Protein AF-A0A973FVJ8-F1 (afdb_monomer)

pLDDT: mean 86.49, std 14.39, range [34.94, 97.38]

Radius of gyration: 14.51 Å; Cα contacts (8 Å, |Δi|>4): 189; chains: 1; bounding box: 31×27×50 Å

Nearest PDB structures (foldseek):
  2w3o-assembly1_A  TM=6.431E-01  e=3.461E-02  Homo sapiens
  1yjm-assembly2_B  TM=5.832E-01  e=3.674E-02  Mus musculus
  2jpe-assembly1_A  TM=6.747E-01  e=7.087E-02  Mus musculus
  1uht-assembly1_A  TM=6.325E-01  e=5.581E-02  Arabidopsis thaliana
  1ujx-assembly1_A  TM=6.048E-01  e=6.289E-02  Mus musculus

Foldseek 3Di:
DPDPDDDADQAWFAAFLVNCLVRPPVVLNVVQVVCVVVVHDHLNVLTDPDPRHCWIWHDDVFIKIFHCHWKDFPPDTDHNRDIDTDPAWTWMARGDSHDIDIDGDDPPPPPD

Structure (mmCIF, N/CA/C/O backbone):
data_AF-A0A973FVJ8-F1
#
_entry.id   AF-A0A973FVJ8-F1
#
loop_
_atom_site.group_PDB
_atom_site.id
_atom_site.type_symbol
_atom_site.label_atom_id
_atom_site.label_alt_id
_atom_site.label_comp_id
_atom_site.label_asym_id
_atom_site.label_entity_id
_atom_site.label_seq_id
_atom_site.pdbx_PDB_ins_code
_atom_site.Cartn_x
_atom_site.Cartn_y
_atom_site.Cartn_z
_atom_site.occupancy
_atom_site.B_iso_or_equiv
_atom_site.auth_seq_id
_atom_site.auth_comp_id
_atom_site.auth_asym_id
_atom_site.auth_atom_id
_atom_site.pdbx_PDB_model_num
ATOM 1 N N . ALA A 1 1 ? 5.859 -11.822 -2.431 1.00 41.16 1 ALA A N 1
ATOM 2 C CA . ALA A 1 1 ? 6.612 -11.929 -1.170 1.00 41.16 1 ALA A CA 1
ATOM 3 C C . ALA A 1 1 ? 5.695 -12.570 -0.148 1.00 41.16 1 ALA A C 1
ATOM 5 O O . ALA A 1 1 ? 4.666 -11.959 0.124 1.00 41.16 1 ALA A O 1
ATOM 6 N N . PRO A 1 2 ? 5.956 -13.783 0.355 1.00 41.09 2 PRO A N 1
ATOM 7 C CA . PRO A 1 2 ? 5.148 -14.319 1.436 1.00 41.09 2 PRO A CA 1
ATOM 8 C C . PRO A 1 2 ? 5.501 -13.546 2.715 1.00 41.09 2 PRO A C 1
ATOM 10 O O . PRO A 1 2 ? 6.625 -13.621 3.193 1.00 41.09 2 PRO A O 1
ATOM 13 N N . ASN A 1 3 ? 4.527 -12.785 3.216 1.00 51.78 3 ASN A N 1
ATOM 14 C CA . ASN A 1 3 ? 4.375 -12.349 4.607 1.00 51.78 3 ASN A CA 1
ATOM 15 C C . ASN A 1 3 ? 5.481 -11.463 5.216 1.00 51.78 3 ASN A C 1
ATOM 17 O O . ASN A 1 3 ? 6.031 -11.798 6.262 1.00 51.78 3 ASN A O 1
ATOM 21 N N . CYS A 1 4 ? 5.726 -10.277 4.647 1.00 57.22 4 CYS A N 1
ATOM 22 C CA . CYS A 1 4 ? 6.317 -9.192 5.441 1.00 57.22 4 CYS A CA 1
ATOM 23 C C . CYS A 1 4 ? 5.298 -8.762 6.507 1.00 57.22 4 CYS A C 1
ATOM 25 O O . CYS A 1 4 ? 4.307 -8.103 6.192 1.00 57.22 4 CYS A O 1
ATOM 27 N N . VAL A 1 5 ? 5.512 -9.189 7.751 1.00 63.62 5 VAL A N 1
ATOM 28 C CA . VAL A 1 5 ? 4.725 -8.762 8.914 1.00 63.62 5 VAL A CA 1
ATOM 29 C C . VAL A 1 5 ? 5.445 -7.577 9.544 1.00 63.62 5 VAL A C 1
ATOM 31 O O . VAL A 1 5 ? 6.601 -7.698 9.937 1.00 63.62 5 VAL A O 1
ATOM 34 N N . PHE A 1 6 ? 4.769 -6.433 9.625 1.00 68.38 6 PHE A N 1
ATOM 35 C CA . PHE A 1 6 ? 5.309 -5.211 10.215 1.00 68.38 6 PHE A CA 1
ATOM 36 C C . PHE A 1 6 ? 4.409 -4.756 11.364 1.00 68.38 6 PHE A C 1
ATOM 38 O O . PHE A 1 6 ? 3.189 -4.687 11.203 1.00 68.38 6 PHE A O 1
ATOM 45 N N . GLN A 1 7 ? 5.004 -4.450 12.518 1.00 72.75 7 GLN A N 1
ATOM 46 C CA . GLN A 1 7 ? 4.287 -3.851 13.642 1.00 72.75 7 GLN A CA 1
ATOM 47 C C . GLN A 1 7 ? 4.246 -2.335 13.466 1.00 72.75 7 GLN A C 1
ATOM 49 O O . GLN A 1 7 ? 5.278 -1.691 13.300 1.00 72.75 7 GLN A O 1
ATOM 54 N N . VAL A 1 8 ? 3.042 -1.767 13.481 1.00 75.56 8 VAL A N 1
ATOM 55 C CA . VAL A 1 8 ? 2.850 -0.324 13.321 1.00 75.56 8 VAL A CA 1
ATOM 56 C C . VAL A 1 8 ? 3.167 0.373 14.651 1.00 75.56 8 VAL A C 1
ATOM 58 O O . VAL A 1 8 ? 2.546 0.024 15.656 1.00 75.56 8 VAL A O 1
ATOM 61 N N . PRO A 1 9 ? 4.105 1.338 14.690 1.00 72.31 9 PRO A N 1
ATOM 62 C CA . PRO A 1 9 ? 4.384 2.103 15.904 1.00 72.31 9 PRO A CA 1
ATOM 63 C C . PRO A 1 9 ? 3.215 3.042 16.241 1.00 72.31 9 PRO A C 1
ATOM 65 O O . PRO A 1 9 ? 2.394 3.357 15.380 1.00 72.31 9 PRO A O 1
ATOM 68 N N . GLU A 1 10 ? 3.164 3.562 17.472 1.00 69.25 10 GLU A N 1
ATOM 69 C CA . GLU A 1 10 ? 2.105 4.497 17.910 1.00 69.25 10 GLU A CA 1
ATOM 70 C C . GLU A 1 10 ? 2.004 5.759 17.037 1.00 69.25 10 GLU A C 1
ATOM 72 O O . GLU A 1 10 ? 0.922 6.317 16.856 1.00 69.25 10 GLU A O 1
ATOM 77 N N . ALA A 1 11 ? 3.122 6.178 16.436 1.00 75.38 11 ALA A N 1
ATOM 78 C CA . ALA A 1 11 ? 3.180 7.290 15.488 1.00 75.38 11 ALA A CA 1
ATOM 79 C C . ALA A 1 11 ? 2.444 7.015 14.155 1.00 75.38 11 ALA A C 1
ATOM 81 O O . ALA A 1 11 ? 2.299 7.923 13.335 1.00 75.38 11 ALA A O 1
ATOM 82 N N . GLY A 1 12 ? 1.972 5.785 13.936 1.00 86.06 12 GLY A N 1
ATOM 83 C CA . GLY A 1 12 ? 1.366 5.330 12.693 1.00 86.06 12 GLY A CA 1
ATOM 84 C C . GLY A 1 12 ? 2.391 4.807 11.687 1.00 86.06 12 GLY A C 1
ATOM 85 O O . GLY A 1 12 ? 3.596 4.775 11.931 1.00 86.06 12 GLY A O 1
ATOM 86 N N . LEU A 1 13 ? 1.901 4.381 10.525 1.00 91.75 13 LEU A N 1
ATOM 87 C CA . LEU A 1 13 ? 2.729 3.885 9.429 1.00 91.75 13 LEU A CA 1
ATOM 88 C C . LEU A 1 13 ? 2.406 4.647 8.150 1.00 91.75 13 LEU A C 1
ATOM 90 O O . LEU A 1 13 ? 1.285 4.574 7.656 1.00 91.75 13 LEU A O 1
ATOM 94 N N . LYS A 1 14 ? 3.398 5.323 7.570 1.00 94.88 14 LYS A N 1
ATOM 95 C CA . LYS A 1 14 ? 3.280 5.927 6.239 1.00 94.88 14 LYS A CA 1
ATOM 96 C C . LYS A 1 14 ? 3.764 4.935 5.187 1.00 94.88 14 LYS A C 1
ATOM 98 O O . LYS A 1 14 ? 4.886 4.441 5.257 1.00 94.88 14 LYS A O 1
ATOM 103 N N . ILE A 1 15 ? 2.928 4.675 4.191 1.00 94.69 15 ILE A N 1
ATOM 104 C CA . ILE A 1 15 ? 3.227 3.761 3.092 1.00 94.69 15 ILE A CA 1
ATOM 105 C C . ILE A 1 15 ? 3.442 4.600 1.836 1.00 94.69 15 ILE A C 1
ATOM 107 O O . ILE A 1 15 ? 2.505 5.166 1.279 1.00 94.69 15 ILE A O 1
ATOM 111 N N . ASN A 1 16 ? 4.682 4.686 1.373 1.00 94.94 16 ASN A N 1
ATOM 112 C CA . ASN A 1 16 ? 5.070 5.310 0.109 1.00 94.94 16 ASN A CA 1
ATOM 113 C C . ASN A 1 16 ? 6.013 4.390 -0.675 1.00 94.94 16 ASN A C 1
ATOM 115 O O . ASN A 1 16 ? 6.243 3.233 -0.317 1.00 94.94 16 ASN A O 1
ATOM 119 N N . ARG A 1 17 ? 6.560 4.910 -1.773 1.00 93.81 17 ARG A N 1
ATOM 120 C CA . ARG A 1 17 ? 7.518 4.182 -2.602 1.00 93.81 17 ARG A CA 1
ATOM 121 C C . ARG A 1 17 ? 8.757 3.744 -1.822 1.00 93.81 17 ARG A C 1
ATOM 123 O O . ARG A 1 17 ? 9.210 2.623 -2.012 1.00 93.81 17 ARG A O 1
ATOM 130 N N . GLU A 1 18 ? 9.283 4.607 -0.960 1.00 92.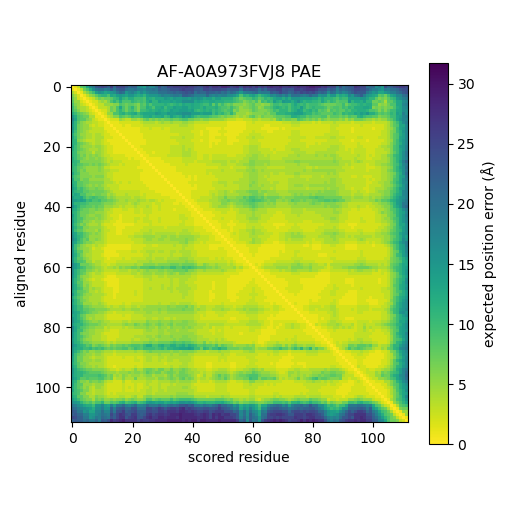81 18 GLU A N 1
ATOM 131 C CA . GLU A 1 18 ? 10.473 4.295 -0.167 1.00 92.81 18 GLU A CA 1
ATOM 132 C C . GLU A 1 18 ? 10.187 3.161 0.824 1.00 92.81 18 GLU A C 1
ATOM 134 O 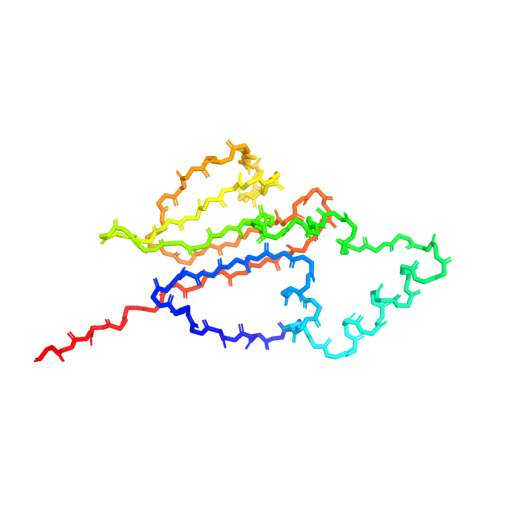O . GLU A 1 18 ? 10.929 2.183 0.863 1.00 92.81 18 GLU A O 1
ATOM 139 N N . TYR A 1 19 ? 9.044 3.219 1.516 1.00 92.44 19 TYR A N 1
ATOM 140 C CA . TYR A 1 19 ? 8.580 2.133 2.378 1.00 92.44 19 TYR A CA 1
ATOM 141 C C . TYR A 1 19 ? 8.523 0.796 1.627 1.00 92.44 19 TYR A C 1
ATOM 143 O O . TYR A 1 19 ? 9.044 -0.207 2.114 1.00 92.44 19 TYR A O 1
ATOM 151 N N . LEU A 1 20 ? 7.942 0.770 0.421 1.00 91.81 20 LEU A N 1
ATOM 152 C CA . LEU A 1 20 ? 7.907 -0.442 -0.400 1.00 91.81 20 LEU A CA 1
ATOM 153 C C . LEU A 1 20 ? 9.308 -0.941 -0.736 1.00 91.81 20 LEU A C 1
ATOM 155 O O . LEU A 1 20 ? 9.601 -2.118 -0.577 1.00 91.81 20 LEU A O 1
ATOM 159 N N . ILE A 1 21 ? 10.187 -0.061 -1.191 1.00 91.00 21 ILE A N 1
ATOM 160 C CA . ILE A 1 21 ? 11.539 -0.448 -1.580 1.00 91.00 21 ILE A CA 1
ATOM 161 C C . ILE A 1 21 ? 12.316 -1.067 -0.406 1.00 91.00 21 ILE A C 1
ATOM 163 O O . ILE A 1 21 ? 13.072 -2.016 -0.619 1.00 91.00 21 ILE A O 1
ATOM 167 N N . GLN A 1 22 ? 12.117 -0.549 0.806 1.00 90.44 22 GLN A N 1
ATOM 168 C CA . GLN A 1 22 ? 12.773 -1.029 2.023 1.00 90.44 22 GLN A CA 1
ATOM 169 C C . GLN A 1 22 ? 12.184 -2.343 2.551 1.00 90.44 22 GLN A C 1
ATOM 171 O O . GLN A 1 22 ? 12.907 -3.132 3.151 1.00 90.44 22 GLN A O 1
ATOM 176 N N . ASN A 1 23 ? 10.887 -2.584 2.333 1.00 89.88 23 ASN A N 1
ATOM 177 C CA . ASN A 1 23 ? 10.168 -3.709 2.943 1.00 89.88 23 ASN A CA 1
ATOM 178 C C . ASN A 1 23 ? 9.805 -4.830 1.957 1.00 89.88 23 ASN A C 1
ATOM 180 O O . ASN A 1 23 ? 9.384 -5.907 2.377 1.00 89.88 23 ASN A O 1
ATOM 184 N N . LEU A 1 24 ? 9.939 -4.617 0.648 1.00 87.94 24 LEU A N 1
ATOM 185 C CA . LEU A 1 24 ? 9.797 -5.680 -0.345 1.00 87.94 24 LEU A CA 1
ATOM 186 C C . LEU A 1 24 ? 11.025 -6.602 -0.330 1.00 87.94 24 LEU A C 1
ATOM 188 O O . LEU A 1 24 ? 12.122 -6.160 0.011 1.00 87.94 24 LEU A O 1
ATOM 192 N N . PRO A 1 25 ? 10.888 -7.871 -0.765 1.00 90.06 25 PRO A N 1
ATOM 193 C CA . PRO A 1 25 ? 12.037 -8.746 -0.938 1.00 90.06 25 PRO A CA 1
ATOM 194 C C . PRO A 1 25 ? 13.086 -8.091 -1.821 1.00 90.06 25 PRO A C 1
ATOM 196 O O . PRO A 1 25 ? 12.750 -7.498 -2.847 1.00 90.06 25 PRO A O 1
ATOM 199 N N . MET A 1 26 ? 14.352 -8.276 -1.463 1.00 88.88 26 MET A N 1
ATOM 200 C CA . MET A 1 26 ? 15.481 -7.660 -2.157 1.00 88.88 26 MET A CA 1
ATOM 201 C C . MET A 1 26 ? 15.467 -7.918 -3.670 1.00 88.88 26 MET A C 1
ATOM 203 O O . MET A 1 26 ? 15.723 -7.010 -4.450 1.00 88.88 26 MET A O 1
ATOM 207 N N . SER A 1 27 ? 15.103 -9.128 -4.106 1.00 92.31 27 SER A N 1
ATOM 208 C CA . SER A 1 27 ? 14.992 -9.458 -5.534 1.00 92.31 27 SER A CA 1
ATOM 209 C C . SER A 1 27 ? 13.925 -8.631 -6.256 1.00 92.31 27 SER A C 1
ATOM 211 O O . SER A 1 27 ? 14.108 -8.234 -7.405 1.00 92.31 27 SER A O 1
ATOM 213 N N . VAL A 1 28 ? 12.818 -8.339 -5.575 1.00 91.31 28 VAL A N 1
ATOM 214 C CA . VAL A 1 28 ? 11.727 -7.523 -6.101 1.00 91.31 28 VAL A CA 1
ATOM 215 C C . VAL A 1 28 ? 12.137 -6.055 -6.135 1.00 91.31 28 VAL A C 1
ATOM 217 O O . VAL A 1 28 ? 11.998 -5.413 -7.173 1.00 91.31 28 VAL A O 1
ATOM 220 N N . SER A 1 29 ? 12.674 -5.524 -5.035 1.00 91.06 29 SER A N 1
ATOM 221 C CA . SER A 1 29 ? 13.079 -4.118 -4.973 1.00 91.06 29 SER A CA 1
ATOM 222 C C . SER A 1 29 ? 14.244 -3.809 -5.920 1.00 91.06 29 SER A C 1
ATOM 224 O O . SER A 1 29 ? 14.215 -2.774 -6.584 1.00 91.06 29 SER A O 1
ATOM 226 N N . ALA A 1 30 ? 15.218 -4.714 -6.068 1.00 92.25 30 ALA A N 1
ATOM 227 C CA . ALA A 1 30 ? 16.310 -4.583 -7.033 1.00 92.25 30 ALA A CA 1
ATOM 228 C C . ALA A 1 30 ? 15.800 -4.575 -8.480 1.00 92.25 30 ALA A C 1
ATOM 230 O O . ALA A 1 30 ? 16.178 -3.699 -9.258 1.00 92.25 30 ALA A O 1
ATOM 231 N N . ARG A 1 31 ? 14.893 -5.499 -8.829 1.00 94.00 31 ARG A N 1
ATOM 232 C CA . ARG A 1 31 ? 14.269 -5.538 -10.157 1.00 94.00 31 ARG A CA 1
ATOM 233 C C . ARG A 1 31 ? 13.527 -4.239 -10.468 1.00 94.00 31 ARG A C 1
ATOM 235 O O . ARG A 1 31 ? 13.736 -3.668 -11.531 1.00 94.00 31 ARG A O 1
ATOM 242 N N . GLU A 1 32 ? 12.672 -3.767 -9.564 1.00 92.81 32 GLU A N 1
ATOM 243 C CA . GLU A 1 32 ? 11.891 -2.547 -9.800 1.00 92.81 32 GLU A CA 1
ATOM 244 C C . GLU A 1 32 ? 12.785 -1.298 -9.879 1.00 92.81 32 GLU A C 1
ATOM 246 O O . GLU A 1 32 ? 12.561 -0.444 -10.733 1.00 92.81 32 GLU A O 1
ATOM 251 N N . ARG A 1 33 ? 13.850 -1.208 -9.066 1.00 90.88 33 ARG A N 1
ATOM 252 C CA . ARG A 1 33 ? 14.857 -0.137 -9.188 1.00 90.88 33 ARG A CA 1
ATOM 253 C C . ARG A 1 33 ? 15.567 -0.172 -10.545 1.00 90.88 33 ARG A C 1
ATOM 255 O O . ARG A 1 33 ? 15.779 0.886 -11.130 1.00 90.88 33 ARG A O 1
ATOM 262 N N . ALA A 1 34 ? 15.914 -1.360 -11.045 1.00 93.62 34 ALA A N 1
ATOM 263 C CA . ALA A 1 34 ? 16.540 -1.513 -12.355 1.00 93.62 34 ALA A CA 1
ATOM 264 C C . ALA A 1 34 ? 15.602 -1.065 -13.484 1.00 93.62 34 ALA A C 1
ATOM 266 O O . ALA A 1 34 ? 16.039 -0.309 -14.343 1.00 93.62 34 ALA A O 1
ATOM 267 N N . LEU A 1 35 ? 14.319 -1.455 -13.441 1.00 94.12 35 LEU A N 1
ATOM 268 C CA . LEU A 1 35 ? 13.308 -1.013 -14.412 1.00 94.12 35 LEU A CA 1
ATOM 269 C C . LEU A 1 35 ? 13.220 0.517 -14.477 1.00 94.12 35 LEU A C 1
ATOM 271 O O . LEU A 1 35 ? 13.307 1.078 -15.565 1.00 94.12 35 LEU A O 1
ATOM 275 N N . VAL A 1 36 ? 13.150 1.185 -13.320 1.00 89.38 36 VAL A N 1
ATOM 276 C CA . VAL A 1 36 ? 13.143 2.657 -13.247 1.00 89.38 36 VAL A CA 1
ATOM 277 C C . VAL A 1 36 ? 14.420 3.258 -13.844 1.00 89.38 36 VAL A C 1
ATOM 279 O O . VAL A 1 36 ? 14.346 4.244 -14.572 1.00 89.38 36 VAL A O 1
ATOM 282 N N . LEU A 1 37 ? 15.591 2.672 -13.567 1.00 91.62 37 LEU A N 1
ATOM 283 C CA . LEU A 1 37 ? 16.877 3.168 -14.073 1.00 91.62 37 LEU A CA 1
ATOM 284 C C . LEU A 1 37 ? 16.963 3.109 -15.605 1.00 91.62 37 LEU A C 1
ATOM 286 O O . LEU A 1 37 ? 17.490 4.032 -16.220 1.00 91.62 37 LEU A O 1
ATOM 290 N N . VAL A 1 38 ? 16.447 2.039 -16.216 1.00 94.75 38 VAL A N 1
ATOM 291 C CA . VAL A 1 38 ? 16.470 1.852 -17.677 1.00 94.75 38 VAL A CA 1
ATOM 292 C C . VAL A 1 38 ? 15.267 2.483 -18.392 1.00 94.75 38 VAL A C 1
ATOM 294 O O . VAL A 1 38 ? 15.090 2.270 -19.588 1.00 94.75 38 VAL A O 1
ATOM 297 N N . GLY A 1 39 ? 14.425 3.240 -17.678 1.00 91.31 39 GLY A N 1
ATOM 298 C CA . GLY A 1 39 ? 13.242 3.896 -18.246 1.00 91.31 39 GLY A CA 1
ATOM 299 C C . GLY A 1 39 ? 12.127 2.930 -18.660 1.00 91.31 39 GLY A C 1
ATOM 300 O O . GLY A 1 39 ? 11.308 3.262 -19.515 1.00 91.31 39 GLY A O 1
ATOM 301 N N . MET A 1 40 ? 12.098 1.726 -18.086 1.00 93.19 40 MET A N 1
ATOM 302 C CA . MET A 1 40 ? 11.030 0.752 -18.299 1.00 93.19 40 MET A CA 1
ATOM 303 C C . MET A 1 40 ? 9.948 0.883 -17.226 1.00 93.19 40 MET A C 1
ATOM 305 O O . MET A 1 40 ? 10.210 1.271 -16.089 1.00 93.19 40 MET A O 1
ATOM 309 N N . GLN A 1 41 ? 8.725 0.487 -17.583 1.00 91.00 41 GLN A N 1
ATOM 310 C CA . GLN A 1 41 ? 7.569 0.574 -16.695 1.00 91.00 41 GLN A CA 1
ATOM 311 C C . GLN A 1 41 ? 7.802 -0.199 -15.387 1.00 91.00 41 GLN A C 1
ATOM 313 O O . GLN A 1 41 ? 8.032 -1.411 -15.397 1.00 91.00 41 GLN A O 1
ATOM 318 N N . SER A 1 42 ? 7.671 0.498 -14.256 1.00 91.62 42 SER A N 1
ATOM 319 C CA . SER A 1 42 ? 7.764 -0.082 -12.914 1.00 91.62 42 SER A CA 1
ATOM 320 C C . SER A 1 42 ? 6.471 0.139 -12.137 1.00 91.62 42 SER A C 1
ATOM 322 O O . SER A 1 42 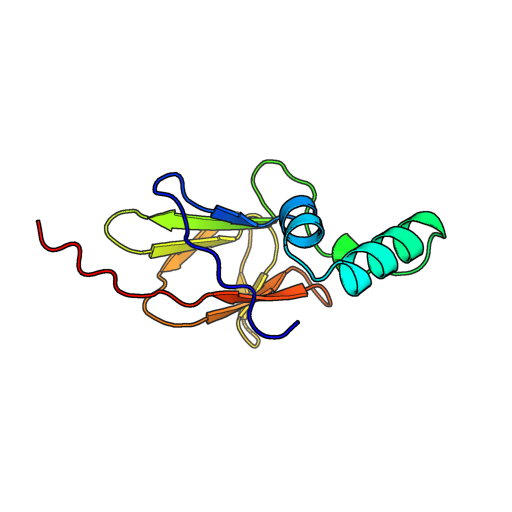? 5.868 1.212 -12.170 1.00 91.62 42 SER A O 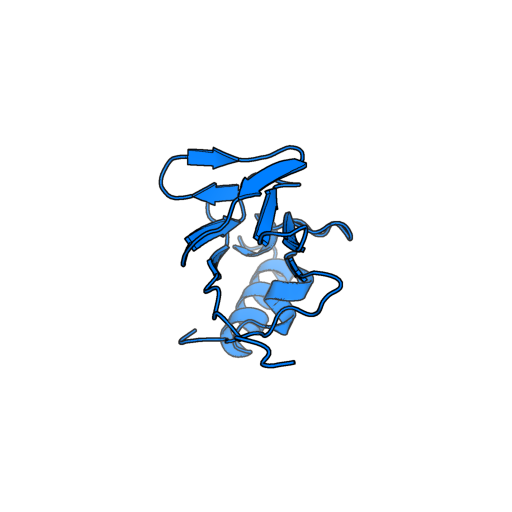1
ATOM 324 N N . ARG A 1 43 ? 6.061 -0.860 -11.348 1.00 91.62 43 ARG A N 1
ATOM 325 C CA . ARG A 1 43 ? 4.884 -0.722 -10.469 1.00 91.62 43 ARG A CA 1
ATOM 326 C C . ARG A 1 43 ? 5.100 0.319 -9.374 1.00 91.62 43 ARG A C 1
ATOM 328 O O . ARG A 1 43 ? 4.129 0.860 -8.848 1.00 91.62 43 ARG A O 1
ATOM 335 N N . LEU A 1 44 ? 6.356 0.613 -9.030 1.00 90.69 44 LEU A N 1
ATOM 336 C CA . LEU A 1 44 ? 6.699 1.641 -8.049 1.00 90.69 44 LEU A CA 1
ATOM 337 C C . LEU A 1 44 ? 6.318 3.047 -8.521 1.00 90.69 44 LEU A C 1
ATOM 339 O O . LEU A 1 44 ? 6.091 3.921 -7.683 1.00 90.69 44 LEU A O 1
ATOM 343 N N . GLU A 1 45 ? 6.213 3.277 -9.831 1.00 91.88 45 GLU A N 1
ATOM 344 C CA . GLU A 1 45 ? 5.841 4.581 -10.387 1.00 91.88 45 GLU A CA 1
ATOM 345 C C . GLU A 1 45 ? 4.399 4.968 -10.049 1.00 91.88 45 GLU A C 1
ATOM 347 O O . GLU A 1 45 ? 4.129 6.142 -9.805 1.00 91.88 45 GLU A O 1
ATOM 352 N N . ALA A 1 46 ? 3.505 3.983 -9.911 1.00 92.75 46 ALA A N 1
ATOM 353 C C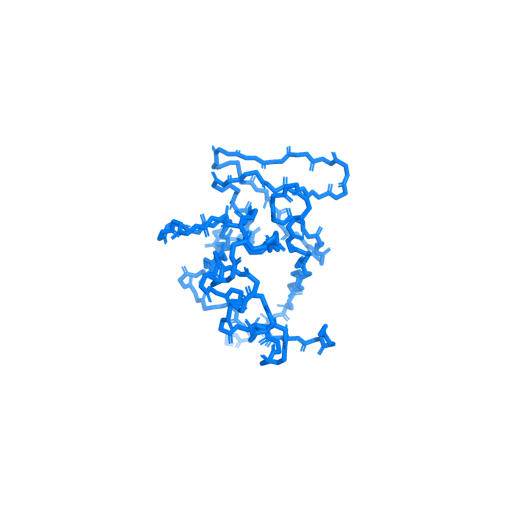A . ALA A 1 46 ? 2.125 4.188 -9.464 1.00 92.75 46 ALA A CA 1
ATOM 354 C C . ALA A 1 46 ? 2.016 4.587 -7.977 1.00 92.75 46 ALA A C 1
ATOM 356 O O . ALA A 1 46 ? 0.961 5.036 -7.523 1.00 92.75 46 ALA A O 1
ATOM 357 N N . VAL A 1 47 ? 3.101 4.440 -7.210 1.00 94.56 47 VAL A N 1
ATOM 358 C CA . VAL A 1 47 ? 3.146 4.719 -5.771 1.00 94.56 47 VAL A CA 1
ATOM 359 C C . VAL A 1 47 ? 3.806 6.069 -5.522 1.00 94.56 47 VAL A C 1
ATOM 361 O O . VAL A 1 47 ? 4.829 6.400 -6.120 1.00 94.56 47 VAL A O 1
ATOM 364 N N . SER A 1 48 ? 3.233 6.862 -4.616 1.00 94.81 48 SER A N 1
ATOM 365 C CA . SER A 1 48 ? 3.691 8.232 -4.362 1.00 94.81 48 SER A CA 1
ATOM 366 C C . SER A 1 48 ? 5.082 8.250 -3.725 1.00 94.81 48 SER A C 1
ATOM 368 O O . SER A 1 48 ? 5.417 7.375 -2.924 1.00 94.81 48 SER A O 1
ATOM 370 N N . ARG A 1 49 ? 5.877 9.274 -4.060 1.00 94.06 49 ARG A N 1
ATOM 371 C CA . ARG A 1 49 ? 7.146 9.607 -3.383 1.00 94.06 49 ARG A CA 1
ATOM 372 C C . ARG A 1 49 ? 6.958 10.568 -2.207 1.00 94.06 49 ARG A C 1
ATOM 374 O O . ARG A 1 49 ? 7.941 10.896 -1.556 1.00 94.06 49 ARG A O 1
ATOM 381 N N . SER A 1 50 ? 5.737 11.058 -1.983 1.00 93.50 50 SER A N 1
ATOM 382 C CA . SER A 1 50 ? 5.456 12.071 -0.966 1.00 93.50 50 SER A CA 1
ATOM 383 C C . SER A 1 50 ? 5.902 11.614 0.426 1.00 93.50 50 SER A C 1
ATOM 385 O O . SER A 1 50 ? 5.708 10.451 0.809 1.00 93.50 50 SER A O 1
ATOM 387 N N . T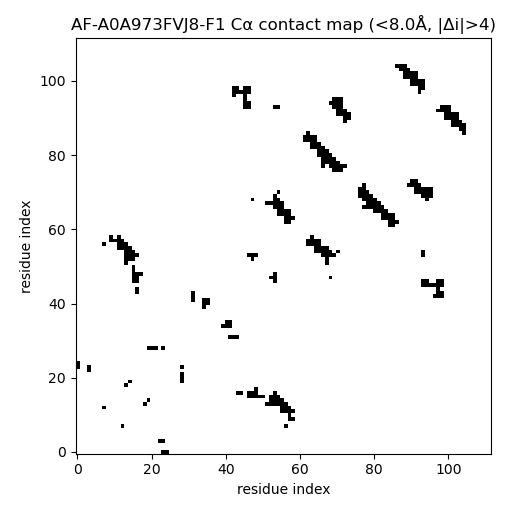HR A 1 51 ? 6.457 12.552 1.193 1.00 90.00 51 THR A N 1
ATOM 388 C CA . THR A 1 51 ? 6.794 12.382 2.615 1.00 90.00 51 THR A CA 1
ATOM 389 C C . THR A 1 51 ? 5.557 12.124 3.467 1.00 90.00 51 THR A C 1
ATOM 391 O O . THR A 1 51 ? 5.650 11.482 4.513 1.00 90.00 51 THR A O 1
ATOM 394 N N . GLU A 1 52 ? 4.383 12.549 2.996 1.00 89.94 52 GLU A N 1
ATOM 395 C CA . GLU A 1 52 ? 3.117 12.258 3.663 1.00 89.94 52 GLU A CA 1
ATOM 396 C C . GLU A 1 52 ? 2.633 10.827 3.457 1.00 89.94 52 GLU A C 1
ATOM 398 O O . GLU A 1 52 ? 1.736 10.384 4.164 1.00 89.94 52 GLU A O 1
ATOM 403 N N . GLY A 1 53 ? 3.248 10.055 2.564 1.00 93.81 53 GLY A N 1
ATOM 404 C CA . GLY A 1 53 ? 2.763 8.720 2.238 1.00 93.81 53 GLY A CA 1
ATOM 405 C C . GLY A 1 53 ? 1.829 8.731 1.032 1.00 93.81 53 GLY A C 1
ATOM 406 O O . GLY A 1 53 ? 1.121 9.704 0.780 1.00 93.81 53 GLY A O 1
ATOM 407 N N . HIS A 1 54 ? 1.794 7.625 0.293 1.00 96.56 54 HIS A N 1
ATOM 408 C CA . HIS A 1 54 ? 0.702 7.334 -0.635 1.00 96.56 54 HIS A CA 1
ATOM 409 C C . HIS A 1 54 ? -0.597 7.070 0.140 1.00 96.56 54 HIS A C 1
ATOM 411 O O . HIS A 1 54 ? -1.650 7.605 -0.200 1.00 96.56 54 HIS A O 1
ATOM 417 N N . CYS A 1 55 ? -0.490 6.308 1.225 1.00 96.19 55 CYS A N 1
ATOM 418 C CA . CYS A 1 55 ? -1.490 6.207 2.278 1.00 96.19 55 CYS A CA 1
ATOM 419 C C . CYS A 1 55 ? -0.793 6.098 3.639 1.00 96.19 55 CYS A C 1
ATOM 421 O O . CYS A 1 55 ? 0.429 5.920 3.710 1.00 96.19 55 CYS A O 1
ATOM 423 N N . MET A 1 56 ? -1.556 6.216 4.721 1.00 95.00 56 MET A N 1
ATOM 424 C CA . MET A 1 56 ? -1.042 6.024 6.073 1.00 95.00 56 MET A CA 1
ATOM 425 C C . MET A 1 56 ? -2.029 5.274 6.962 1.00 95.00 56 MET A C 1
ATOM 427 O O . MET A 1 56 ? -3.239 5.405 6.805 1.00 95.00 56 MET A O 1
ATOM 431 N N . LEU A 1 57 ? -1.496 4.510 7.908 1.00 93.94 57 LEU A N 1
ATOM 432 C CA . LEU A 1 57 ? -2.235 3.918 9.013 1.00 93.94 57 LEU A CA 1
ATOM 433 C C . LEU A 1 57 ? -2.044 4.773 10.255 1.00 93.94 57 LEU A C 1
ATOM 435 O O . LEU A 1 57 ? -0.907 5.037 10.644 1.00 93.94 57 LEU A O 1
ATOM 439 N N . ILE A 1 58 ? -3.142 5.175 10.886 1.00 91.94 58 ILE A N 1
ATOM 440 C CA . ILE A 1 58 ? -3.126 5.963 12.121 1.00 91.94 58 ILE A CA 1
ATOM 441 C C . ILE A 1 58 ? -4.059 5.346 13.161 1.00 91.94 58 ILE A C 1
ATOM 443 O O . ILE A 1 58 ? -5.099 4.787 12.813 1.00 91.94 58 ILE A O 1
ATOM 447 N N . TYR A 1 59 ? -3.702 5.479 14.439 1.00 87.69 59 TYR A N 1
ATOM 448 C CA . TYR A 1 59 ? -4.556 5.084 15.555 1.00 87.69 59 TYR A CA 1
ATOM 449 C C . TYR A 1 59 ? -5.155 6.319 16.245 1.00 87.69 59 TYR A C 1
ATOM 451 O O . TYR A 1 59 ? -4.444 7.236 16.679 1.00 87.69 59 TYR A O 1
ATOM 459 N N . ARG A 1 60 ? -6.487 6.358 16.318 1.00 87.12 60 ARG A N 1
ATOM 460 C CA . ARG A 1 60 ? -7.295 7.415 16.948 1.00 87.12 60 ARG A CA 1
ATOM 461 C C . ARG A 1 60 ? -8.515 6.776 17.605 1.00 87.12 60 ARG A C 1
ATOM 463 O O . ARG A 1 60 ? -9.599 6.805 17.036 1.00 87.12 60 ARG A O 1
ATOM 470 N N . GLN A 1 61 ? -8.320 6.134 18.758 1.00 86.38 61 GLN A N 1
ATOM 471 C CA . GLN A 1 61 ? -9.292 5.230 19.413 1.00 86.38 61 GLN A CA 1
ATOM 472 C C . GLN A 1 61 ? -9.587 3.943 18.612 1.00 86.38 61 GLN A C 1
ATOM 474 O O . GLN A 1 61 ? -9.770 2.893 19.211 1.00 86.38 61 GLN A O 1
ATOM 479 N N . HIS A 1 62 ? -9.549 4.013 17.278 1.00 88.00 62 HIS A N 1
ATOM 480 C CA . HIS A 1 62 ? -9.591 2.902 16.330 1.00 88.00 62 HIS A CA 1
ATOM 481 C C . HIS A 1 62 ? -8.507 3.080 15.256 1.00 88.00 62 HIS A C 1
ATOM 483 O O . HIS A 1 62 ? -7.907 4.155 15.136 1.00 88.00 62 HIS A O 1
ATOM 489 N N . TRP A 1 63 ? -8.242 2.028 14.481 1.00 90.19 63 TRP A N 1
ATOM 490 C CA . TRP A 1 63 ? -7.341 2.098 13.332 1.00 90.19 63 TRP A CA 1
ATOM 491 C C . TRP A 1 63 ? -8.038 2.725 12.128 1.00 90.19 63 TRP A C 1
ATOM 493 O O . TRP A 1 63 ? -9.164 2.362 11.796 1.00 90.19 63 TRP A O 1
ATOM 503 N N . TYR A 1 64 ? -7.335 3.623 11.442 1.00 93.12 64 TYR A N 1
ATOM 504 C CA . TYR A 1 64 ? -7.787 4.238 10.200 1.00 93.12 64 TYR A CA 1
ATOM 505 C C . TYR A 1 64 ? -6.722 4.125 9.118 1.00 93.12 64 TYR A C 1
ATOM 507 O O . TYR A 1 64 ? -5.530 4.293 9.385 1.00 93.12 64 TYR A O 1
ATOM 515 N N . LEU A 1 65 ? -7.170 3.903 7.886 1.00 95.25 65 LEU A N 1
ATOM 516 C CA . LEU A 1 65 ? -6.383 4.054 6.672 1.00 95.25 65 LEU A CA 1
ATOM 517 C C . LEU A 1 65 ? -6.728 5.389 6.015 1.00 95.25 65 LEU A C 1
ATOM 519 O O . LEU A 1 65 ? -7.856 5.586 5.578 1.00 95.25 65 LEU A O 1
ATOM 523 N N . VAL A 1 66 ? -5.753 6.285 5.908 1.00 96.44 66 VAL A N 1
ATOM 524 C CA . VAL A 1 66 ? -5.910 7.583 5.242 1.00 96.44 66 VAL A CA 1
ATOM 525 C C . VAL A 1 66 ? -5.282 7.528 3.852 1.00 96.44 66 VAL A C 1
ATOM 527 O O . VAL A 1 66 ? -4.093 7.226 3.703 1.00 96.44 66 VAL A O 1
ATOM 530 N N . ALA A 1 67 ? -6.075 7.817 2.824 1.00 96.94 67 ALA A N 1
ATOM 531 C CA . ALA A 1 67 ? -5.692 7.745 1.418 1.00 96.94 67 ALA A CA 1
ATOM 532 C C . ALA A 1 67 ? -5.264 9.117 0.871 1.00 96.94 67 ALA A C 1
ATOM 534 O O . ALA A 1 67 ? -6.050 9.827 0.247 1.00 96.94 67 ALA A O 1
ATOM 535 N N . ASN A 1 68 ? -4.000 9.505 1.058 1.00 96.88 68 ASN A N 1
ATOM 536 C CA . ASN A 1 68 ? -3.482 10.772 0.512 1.00 96.88 68 ASN A CA 1
ATOM 537 C C . ASN A 1 68 ? -3.470 10.782 -1.023 1.00 96.88 68 ASN A C 1
ATOM 539 O O . ASN A 1 68 ? -3.736 11.798 -1.660 1.00 96.88 68 ASN A O 1
ATOM 543 N N . HIS A 1 69 ? -3.168 9.630 -1.617 1.00 96.50 69 HIS A N 1
ATOM 544 C CA . HIS A 1 69 ? -3.224 9.381 -3.049 1.00 96.50 69 HIS A CA 1
ATOM 545 C C . HIS A 1 69 ? -4.237 8.274 -3.351 1.00 96.50 69 HIS A C 1
ATOM 547 O O . HIS A 1 69 ? -4.757 7.620 -2.452 1.00 96.50 69 HIS A O 1
ATOM 553 N N . THR A 1 70 ? -4.545 8.087 -4.637 1.00 96.88 70 THR A N 1
ATOM 554 C CA . THR A 1 70 ? -5.538 7.096 -5.063 1.00 96.88 70 THR A CA 1
ATOM 555 C C . THR A 1 70 ? -5.126 5.679 -4.677 1.00 96.88 70 THR A C 1
ATOM 557 O O . THR A 1 70 ? -4.199 5.133 -5.271 1.00 96.88 70 THR A O 1
ATOM 560 N N . ILE A 1 71 ? -5.895 5.058 -3.787 1.00 97.12 71 ILE A N 1
ATOM 561 C CA . ILE A 1 71 ? -5.838 3.627 -3.486 1.00 97.12 71 ILE A CA 1
ATOM 562 C C . ILE A 1 71 ? -7.121 2.936 -3.946 1.00 97.12 71 ILE A C 1
ATOM 564 O O . ILE A 1 71 ? -8.154 3.582 -4.135 1.00 97.12 71 ILE A O 1
ATOM 568 N N . TYR A 1 72 ? -7.058 1.615 -4.087 1.00 96.75 72 TYR A N 1
ATOM 569 C CA . TYR A 1 72 ? -8.230 0.790 -4.361 1.00 96.75 72 TYR A CA 1
ATOM 570 C C . TYR A 1 72 ? -8.407 -0.299 -3.310 1.00 96.75 72 TYR A C 1
ATOM 572 O O . TYR A 1 72 ? -7.433 -0.944 -2.921 1.00 96.75 72 TYR A O 1
ATOM 580 N N . ILE A 1 73 ? -9.652 -0.526 -2.896 1.00 94.50 73 ILE A N 1
ATOM 581 C CA . ILE A 1 73 ? -10.070 -1.649 -2.052 1.00 94.50 73 ILE A CA 1
ATOM 582 C C . ILE A 1 73 ? -11.124 -2.421 -2.842 1.00 94.50 73 ILE A C 1
ATOM 584 O O . ILE A 1 73 ? -12.253 -1.961 -3.015 1.00 94.50 73 ILE A O 1
ATOM 588 N N . GLY A 1 74 ? -10.735 -3.565 -3.408 1.00 90.94 74 GLY A N 1
ATOM 589 C CA . GLY A 1 74 ? -11.538 -4.214 -4.447 1.00 90.94 74 GLY A CA 1
ATOM 590 C C . GLY A 1 74 ? -11.730 -3.279 -5.649 1.00 90.94 74 GLY A C 1
ATOM 591 O O . GLY A 1 74 ? -10.753 -2.807 -6.229 1.00 90.94 74 GLY A O 1
ATOM 592 N N . SER A 1 75 ? -12.983 -2.995 -6.010 1.00 92.19 75 SER A N 1
ATOM 593 C CA . SER A 1 75 ? -13.355 -2.046 -7.072 1.00 92.19 75 SER A CA 1
ATOM 594 C C . SER A 1 75 ? -13.493 -0.596 -6.598 1.00 92.19 75 SER A C 1
ATOM 596 O O . SER A 1 75 ? -13.631 0.303 -7.427 1.00 92.19 75 SER A O 1
ATOM 598 N N . ASN A 1 76 ? -13.471 -0.356 -5.286 1.00 95.31 76 ASN A N 1
ATOM 599 C CA . ASN A 1 76 ? -13.731 0.962 -4.716 1.00 95.31 76 ASN A CA 1
ATOM 600 C C . ASN A 1 76 ? -12.458 1.802 -4.716 1.00 95.31 76 ASN A C 1
ATOM 602 O O . ASN A 1 76 ? -11.384 1.316 -4.360 1.00 95.31 76 ASN A O 1
ATOM 606 N N . LYS A 1 77 ? -12.583 3.063 -5.130 1.00 96.62 77 LYS A N 1
ATOM 607 C CA . LYS A 1 77 ? -11.485 4.028 -5.219 1.00 96.62 77 LYS A CA 1
ATOM 608 C C . LYS A 1 77 ? -11.574 4.999 -4.044 1.00 96.62 77 LYS A C 1
ATOM 610 O O . LYS A 1 77 ? -12.616 5.619 -3.875 1.00 96.62 77 LYS A O 1
ATOM 615 N N . HIS A 1 78 ? -10.463 5.202 -3.341 1.00 97.38 78 HIS A N 1
ATOM 616 C CA . HIS A 1 78 ? -10.354 6.153 -2.229 1.00 97.38 78 HIS A CA 1
ATOM 617 C C . HIS A 1 78 ? -9.167 7.096 -2.442 1.00 97.38 78 HIS A C 1
ATOM 619 O O . HIS A 1 78 ? -8.146 6.679 -2.998 1.00 97.38 78 HIS A O 1
ATOM 625 N N . SER A 1 79 ? -9.286 8.378 -2.085 1.00 96.38 79 SER A N 1
ATOM 626 C CA . SER A 1 79 ? -8.233 9.382 -2.360 1.00 96.38 79 SER A CA 1
ATOM 627 C C . SER A 1 79 ? -8.409 10.690 -1.577 1.00 96.38 79 SER A C 1
ATOM 629 O O . SER A 1 79 ? -9.399 10.865 -0.883 1.00 96.38 79 SER A O 1
ATOM 631 N N . HIS A 1 80 ? -7.478 11.639 -1.745 1.00 93.81 80 HIS A N 1
ATOM 632 C CA . HIS A 1 80 ? -7.580 13.022 -1.250 1.00 93.81 80 HIS A CA 1
ATOM 633 C C . HIS A 1 80 ? -7.788 13.157 0.268 1.00 93.81 80 HIS A C 1
ATOM 635 O O . HIS A 1 80 ? -8.541 14.008 0.729 1.00 93.81 80 HIS A O 1
ATOM 641 N N . GLY A 1 81 ? -7.097 12.328 1.050 1.00 94.31 81 GLY A N 1
ATOM 642 C CA . GLY A 1 81 ? -7.144 12.377 2.513 1.00 94.31 81 GLY A CA 1
ATOM 643 C C . GLY A 1 81 ? -8.361 11.680 3.119 1.00 94.31 81 GLY A C 1
ATOM 644 O O . GLY A 1 81 ? -8.575 11.779 4.324 1.00 94.31 81 GLY A O 1
ATOM 645 N N . GLU A 1 82 ? -9.143 10.960 2.314 1.00 97.00 82 GLU A N 1
ATOM 646 C CA . GLU A 1 82 ? -10.235 10.123 2.804 1.00 97.00 82 GLU A CA 1
ATOM 647 C C . GLU A 1 82 ? -9.726 9.127 3.857 1.00 97.00 82 GLU A C 1
ATOM 649 O O . GLU A 1 82 ? -8.732 8.430 3.635 1.00 97.00 82 GLU A O 1
ATOM 654 N N . ALA A 1 83 ? -10.405 9.082 5.004 1.00 95.56 83 ALA A N 1
ATOM 655 C CA . ALA A 1 83 ? -10.072 8.222 6.130 1.00 95.56 83 ALA A CA 1
ATOM 656 C C . ALA A 1 83 ? -11.088 7.081 6.243 1.00 95.56 83 ALA A C 1
ATOM 658 O O . ALA A 1 83 ? -12.287 7.313 6.375 1.00 95.56 83 ALA A O 1
ATOM 659 N N . LEU A 1 84 ? -10.591 5.849 6.222 1.00 94.75 84 LEU A N 1
ATOM 660 C CA . LEU A 1 84 ? -11.390 4.631 6.259 1.00 94.75 84 LEU A CA 1
ATOM 661 C C . LEU A 1 84 ? -11.136 3.900 7.575 1.00 94.75 84 LEU A C 1
ATOM 663 O O . LEU A 1 84 ? -9.975 3.587 7.857 1.00 94.75 84 LEU A O 1
ATOM 667 N N . PRO A 1 85 ? -12.168 3.610 8.382 1.00 92.94 85 PRO A N 1
ATOM 668 C CA . PRO A 1 85 ? -11.988 2.788 9.568 1.00 92.94 85 PRO A CA 1
ATOM 669 C C . PRO A 1 85 ? -11.559 1.375 9.158 1.00 92.94 85 PRO A C 1
ATOM 671 O O . PRO A 1 85 ? -12.078 0.799 8.199 1.00 92.94 85 PRO A O 1
ATOM 674 N N . LEU A 1 86 ? -10.590 0.818 9.880 1.00 90.19 86 LEU A N 1
ATOM 675 C CA . LEU A 1 86 ? -10.133 -0.552 9.702 1.00 90.19 86 LEU A CA 1
ATOM 676 C C . LEU A 1 86 ? -10.515 -1.386 10.921 1.00 90.19 86 LEU A C 1
ATOM 678 O O . LEU A 1 86 ? -9.984 -1.190 12.011 1.00 90.19 86 LEU A O 1
ATOM 682 N N . GLU A 1 87 ? -11.397 -2.357 10.708 1.00 83.69 87 GLU A N 1
ATOM 683 C CA . GLU A 1 87 ? -11.830 -3.305 11.746 1.00 83.69 87 GLU A CA 1
ATOM 684 C C . GLU A 1 87 ? -11.221 -4.701 11.556 1.00 83.69 87 GLU A C 1
ATOM 686 O O . GLU A 1 87 ? -11.191 -5.513 12.475 1.00 83.69 87 GLU A O 1
ATOM 691 N N . GLN A 1 88 ? -10.713 -4.990 10.356 1.00 82.88 88 GLN A N 1
ATOM 692 C CA . GLN A 1 88 ? -10.242 -6.315 9.972 1.00 82.88 88 GLN A CA 1
ATOM 693 C C . GLN A 1 88 ? -9.080 -6.249 8.977 1.00 82.88 88 GLN A C 1
ATOM 695 O O . GLN A 1 88 ? -8.561 -5.181 8.646 1.00 82.88 88 GLN A O 1
ATOM 700 N N . THR A 1 89 ? -8.667 -7.420 8.492 1.00 89.06 89 THR A N 1
ATOM 701 C CA . THR A 1 89 ? -7.681 -7.520 7.416 1.00 89.06 89 THR A CA 1
ATOM 702 C C . THR A 1 89 ? -8.215 -6.873 6.141 1.00 89.06 89 THR A C 1
ATOM 704 O O . THR A 1 89 ? -9.302 -7.213 5.679 1.00 89.06 89 THR A O 1
ATOM 707 N N . VAL A 1 90 ? -7.425 -5.993 5.531 1.00 91.75 90 VAL A N 1
ATOM 708 C CA . VAL A 1 90 ? -7.764 -5.334 4.266 1.00 91.75 90 VAL A CA 1
ATOM 709 C C . VAL A 1 90 ? -6.629 -5.503 3.266 1.00 91.75 90 VAL A C 1
ATOM 711 O O . VAL A 1 90 ? -5.459 -5.435 3.630 1.00 91.75 90 VAL A O 1
ATOM 714 N N . THR A 1 91 ? -6.959 -5.727 1.995 1.00 93.88 91 THR A N 1
ATOM 715 C CA . THR A 1 91 ? -5.977 -5.650 0.907 1.00 93.88 91 THR A CA 1
ATOM 716 C C . THR A 1 91 ? -6.257 -4.421 0.068 1.00 93.88 91 THR A C 1
ATOM 718 O O . THR A 1 91 ? -7.364 -4.253 -0.442 1.00 93.88 91 THR A O 1
ATOM 721 N N . ILE A 1 92 ? -5.245 -3.574 -0.071 1.00 94.56 92 ILE A N 1
ATOM 722 C CA . ILE A 1 92 ? -5.306 -2.330 -0.828 1.00 94.56 92 ILE A CA 1
ATOM 723 C C . ILE A 1 92 ? -4.371 -2.399 -2.030 1.00 94.56 92 ILE A C 1
ATOM 725 O O . ILE A 1 92 ? -3.325 -3.038 -1.963 1.00 94.56 92 ILE A O 1
ATOM 729 N N . LEU A 1 93 ? -4.715 -1.713 -3.113 1.00 95.62 93 LEU A N 1
ATOM 730 C CA . LEU A 1 93 ? -3.830 -1.478 -4.250 1.00 95.62 93 LEU A CA 1
ATOM 731 C C . LEU A 1 93 ? -3.412 -0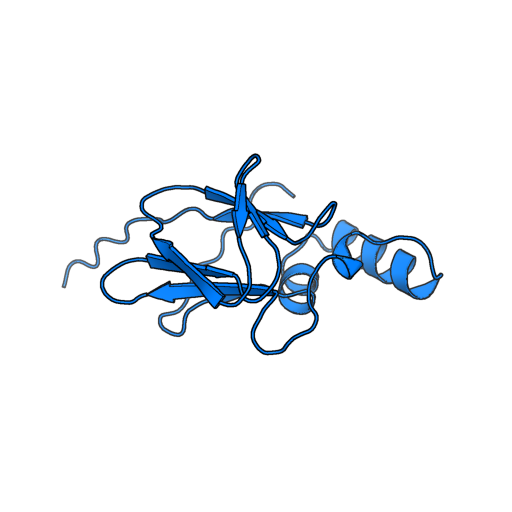.005 -4.265 1.00 95.62 93 LEU A C 1
ATOM 733 O O . LEU A 1 93 ? -4.266 0.879 -4.310 1.00 95.62 93 LEU A O 1
ATOM 737 N N . LEU A 1 94 ? -2.107 0.257 -4.233 1.00 95.00 94 LEU A N 1
ATOM 738 C CA . LEU A 1 94 ? -1.552 1.612 -4.256 1.00 95.00 94 LEU A CA 1
ATOM 739 C C . LEU A 1 94 ? -1.480 2.146 -5.691 1.00 95.00 94 LEU A C 1
ATOM 741 O O . LEU A 1 94 ? -0.565 1.787 -6.428 1.00 95.00 94 LEU A O 1
ATOM 745 N N . GLY A 1 95 ? -2.419 2.996 -6.103 1.00 90.31 95 GLY A N 1
ATOM 746 C CA . GLY A 1 95 ? -2.520 3.465 -7.486 1.00 90.31 95 GLY A CA 1
ATOM 747 C C . GLY A 1 95 ? -2.994 2.386 -8.469 1.00 90.31 95 GLY A C 1
ATOM 748 O O . GLY A 1 95 ? -3.029 1.189 -8.178 1.00 90.31 95 GLY A O 1
ATOM 749 N N . ARG A 1 96 ? -3.397 2.799 -9.677 1.00 86.81 96 ARG A N 1
ATOM 750 C CA . ARG A 1 96 ? -3.851 1.848 -10.706 1.00 86.81 96 ARG A CA 1
ATOM 751 C C . ARG A 1 96 ? -2.644 1.063 -11.225 1.00 86.81 96 ARG A C 1
ATOM 753 O O . ARG A 1 96 ? -1.707 1.659 -11.740 1.00 86.81 96 ARG A O 1
ATOM 760 N N . GLY A 1 97 ? -2.683 -0.264 -11.095 1.00 83.69 97 GLY A N 1
ATOM 761 C CA . GLY A 1 97 ? -1.582 -1.142 -11.512 1.00 83.69 97 GLY A CA 1
ATOM 762 C C . GLY A 1 97 ? -0.345 -1.088 -10.609 1.00 83.69 97 GLY A C 1
ATOM 763 O O . GLY A 1 97 ? 0.693 -1.632 -10.982 1.00 83.69 97 GLY A O 1
ATOM 764 N N . GLY A 1 98 ? -0.439 -0.441 -9.444 1.00 86.38 98 GLY A N 1
ATOM 765 C CA . GLY A 1 98 ? 0.666 -0.387 -8.498 1.00 86.38 98 GLY A CA 1
ATOM 766 C C . GLY A 1 98 ? 0.747 -1.622 -7.612 1.00 86.38 98 GLY A C 1
ATOM 767 O O . GLY A 1 98 ? 0.580 -2.756 -8.070 1.00 86.38 98 GLY A O 1
ATOM 768 N N . TRP A 1 99 ? 1.067 -1.415 -6.337 1.00 90.81 99 TRP A N 1
ATOM 769 C CA . TRP A 1 99 ? 1.434 -2.517 -5.451 1.00 90.81 99 TRP A CA 1
ATOM 770 C C . TRP A 1 99 ? 0.283 -2.953 -4.538 1.00 90.81 99 TRP A C 1
ATOM 772 O O . TRP A 1 99 ? -0.279 -2.096 -3.850 1.00 90.81 99 TRP A O 1
ATOM 782 N N . PRO A 1 100 ? -0.071 -4.254 -4.494 1.00 92.31 100 PRO A N 1
ATOM 783 C CA . PRO A 1 100 ? -1.033 -4.760 -3.528 1.00 92.31 100 PRO A CA 1
ATOM 784 C C . PRO A 1 100 ? -0.379 -4.905 -2.149 1.00 92.31 100 PRO A C 1
ATOM 786 O O . PRO A 1 100 ? 0.701 -5.487 -2.023 1.00 92.31 100 PRO A O 1
ATOM 789 N N . ILE A 1 101 ? -1.041 -4.402 -1.112 1.00 91.19 101 ILE A N 1
ATOM 790 C CA . ILE A 1 101 ? -0.616 -4.512 0.284 1.00 91.19 101 ILE A CA 1
ATOM 791 C C . ILE A 1 101 ? -1.767 -5.077 1.100 1.00 91.19 101 ILE A C 1
ATOM 793 O O . ILE A 1 101 ? -2.861 -4.521 1.099 1.00 91.19 101 ILE A O 1
ATOM 797 N N . THR A 1 102 ? -1.502 -6.151 1.838 1.00 91.50 102 THR A N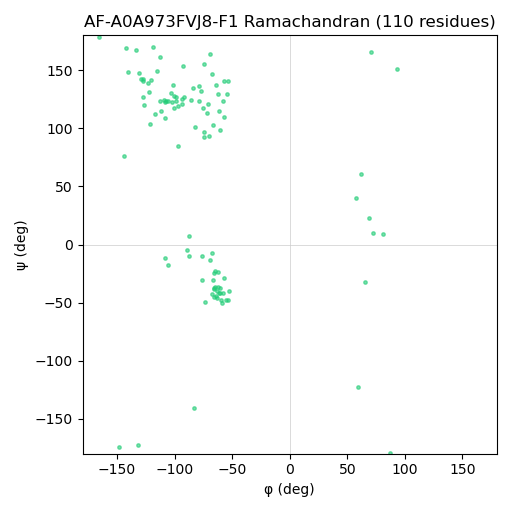 1
ATOM 798 C CA . THR A 1 102 ? -2.434 -6.682 2.832 1.00 91.50 102 THR A CA 1
ATOM 799 C C . THR A 1 102 ? -2.052 -6.162 4.211 1.00 91.50 102 THR A C 1
ATOM 801 O O . THR A 1 102 ? -0.962 -6.440 4.706 1.00 91.50 102 THR A O 1
ATOM 804 N N . ILE A 1 103 ? -2.962 -5.427 4.835 1.00 89.38 103 ILE A N 1
ATOM 805 C CA . ILE A 1 103 ? -2.847 -4.917 6.197 1.00 89.38 103 ILE A CA 1
ATOM 806 C C . ILE A 1 103 ? -3.632 -5.863 7.098 1.00 89.38 103 ILE A C 1
ATOM 808 O O . ILE A 1 103 ? -4.818 -6.091 6.868 1.00 89.38 103 ILE A O 1
ATOM 812 N N . ARG A 1 104 ? -2.972 -6.420 8.116 1.00 86.88 104 ARG A N 1
ATOM 813 C CA . ARG A 1 104 ? -3.592 -7.289 9.123 1.00 86.88 104 ARG A CA 1
ATOM 814 C C . ARG A 1 104 ? -3.476 -6.629 10.486 1.00 86.88 104 ARG A C 1
ATOM 816 O O . ARG A 1 104 ? -2.373 -6.511 11.018 1.00 86.88 104 ARG A O 1
ATOM 823 N N . LEU A 1 105 ? -4.608 -6.217 11.042 1.00 80.38 105 LEU A N 1
ATOM 824 C CA . LEU A 1 105 ? -4.663 -5.746 12.418 1.00 80.38 105 LEU A CA 1
ATOM 825 C C . LEU A 1 105 ? -4.593 -6.963 13.341 1.00 80.38 105 LEU A C 1
ATOM 827 O O . LEU A 1 105 ? -5.461 -7.830 13.292 1.00 80.38 105 LEU A O 1
ATOM 831 N N . HIS A 1 106 ? -3.541 -7.043 14.151 1.00 69.88 106 HIS A N 1
ATOM 832 C CA . HIS A 1 106 ? -3.483 -7.995 15.253 1.00 69.88 106 HIS A CA 1
ATOM 833 C C . HIS A 1 106 ? -3.977 -7.266 16.497 1.00 69.88 106 HIS A C 1
ATOM 835 O O . HIS A 1 106 ? -3.455 -6.205 16.837 1.00 69.88 106 HIS A O 1
ATOM 841 N N . SER A 1 107 ? -4.988 -7.813 17.168 1.00 55.44 107 SER A N 1
ATOM 842 C CA . SER A 1 107 ? -5.391 -7.328 18.482 1.00 55.44 107 SER A CA 1
ATOM 843 C C . SER A 1 107 ? -4.299 -7.699 19.483 1.00 55.44 107 SER A C 1
ATOM 845 O O . SER A 1 107 ? -4.296 -8.799 20.036 1.00 55.44 107 SER A O 1
ATOM 847 N N . THR A 1 108 ? -3.349 -6.805 19.727 1.00 48.88 108 THR A N 1
ATOM 848 C CA . THR A 1 108 ? -2.579 -6.868 20.966 1.00 48.88 108 THR A CA 1
ATOM 849 C C . THR A 1 108 ? -3.506 -6.368 22.062 1.00 48.88 108 THR A C 1
ATOM 851 O O . THR A 1 108 ? -3.681 -5.165 22.244 1.00 48.88 108 THR A O 1
ATOM 854 N N . ILE A 1 109 ? -4.151 -7.293 22.778 1.00 44.09 109 ILE A N 1
ATOM 855 C CA . ILE A 1 109 ? -4.657 -6.984 24.114 1.00 44.09 109 ILE A CA 1
ATOM 856 C C . ILE A 1 109 ? -3.410 -6.618 24.916 1.00 44.09 109 ILE A C 1
ATOM 858 O O . ILE A 1 109 ? -2.649 -7.491 25.325 1.00 44.09 109 ILE A O 1
ATOM 862 N N . ILE A 1 110 ? -3.148 -5.323 25.068 1.00 44.56 110 ILE A N 1
ATOM 863 C CA . ILE A 1 110 ? -2.190 -4.849 26.056 1.00 44.56 110 ILE A CA 1
ATOM 864 C C . ILE A 1 110 ? -2.924 -5.000 27.386 1.00 44.56 110 ILE A C 1
ATOM 866 O O . ILE A 1 110 ? -3.709 -4.134 27.772 1.00 44.56 110 ILE A O 1
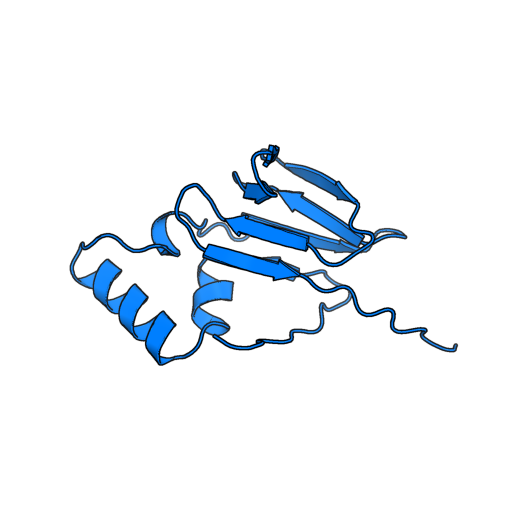ATOM 870 N N . THR A 1 111 ? -2.748 -6.144 28.047 1.00 34.94 111 THR A N 1
ATOM 871 C CA . THR A 1 111 ? -3.042 -6.257 29.477 1.00 34.94 111 THR A CA 1
ATOM 872 C C . THR A 1 111 ? -2.195 -5.204 30.178 1.00 34.94 111 THR A C 1
ATOM 874 O O . THR A 1 111 ? -0.967 -5.287 30.149 1.00 34.94 111 THR A O 1
ATOM 877 N N . ARG A 1 112 ? -2.872 -4.171 30.684 1.00 39.00 112 ARG A N 1
ATOM 878 C CA . ARG A 1 112 ? -2.298 -3.161 31.574 1.00 39.00 112 ARG A CA 1
ATOM 879 C C . ARG A 1 112 ? -1.838 -3.791 32.878 1.00 39.00 112 ARG A C 1
ATOM 881 O O . ARG A 1 112 ? -2.533 -4.725 33.336 1.00 39.00 112 ARG A O 1
#

Mean predicted aligned error: 5.77 Å

Solvent-accessible surface area (backbone atoms only — not comparable to full-atom values): 6514 Å² total; per-residue (Å²): 125,91,76,82,81,79,86,73,51,89,92,30,41,63,43,25,35,64,50,47,51,74,64,41,55,67,73,57,31,51,50,44,53,50,28,53,73,73,74,42,92,36,48,59,71,43,31,36,80,50,92,78,18,23,27,30,40,42,73,71,103,50,44,29,42,30,18,52,34,54,30,28,51,84,92,47,79,44,39,80,57,42,72,41,81,51,91,56,72,44,58,36,27,36,24,86,80,28,52,77,46,77,48,70,75,74,86,76,79,75,82,126

Sequence (112 aa):
APNCVFQVPEAGLKINREYLIQNLPMSVSARERALVLVGMQSRLEAVSRSTEGHCMLIYRQHWYLVANHTIYIGSNKHSHGEALPLEQTVTILLGRGGWPITIRLHSTIITR

Secondary structure (DSSP, 8-state):
------PPPTT-EEESHHHHHHHS-HHHHHHHHHHHHTT---GGGGS---TT-SEEEEEESEEEEEESS-EEETTEEE-TTEEEEE-S-EEEEETTTTEEEEE---------